Protein AF-A0A8T0FEF0-F1 (afdb_monomer_lite)

Sequence (90 aa):
MTKELATRMGSSNISFESYDASVEDWSSYVERLESYFVVNGIEDKMKVPAILSLMGATTYKLLKNLATPNIPSERDLSRYRKINFGTFES

Radius of gyration: 14.36 Å; chains: 1; bounding box: 34×37×31 Å

pLDDT: mean 72.86, std 16.54, range [32.94, 91.12]

Secondary structure (DSSP, 8-state):
--THHHHHTTS---PPPPP-TTT--HHHHHHHHHHHHHHTT--HHHHHHHHHHHS-HHHHHHHHHHHTTS-GGGS-GGGGGG---S----

Foldseek 3Di:
DDCVLVVVVPPPPDQLDADDPVPDFQLVSLVVLVVVCVVSVPDQLCSQVVVCVSHDPVRNVVVCVVQPPDDSNVDHPVVSNPDGPDDPPD

Structure (mmCIF, N/CA/C/O backbone):
data_AF-A0A8T0FEF0-F1
#
_entry.id   AF-A0A8T0FEF0-F1
#
loop_
_atom_site.group_PDB
_atom_site.id
_atom_site.type_symbol
_atom_site.label_atom_id
_atom_site.label_alt_id
_atom_site.label_comp_id
_atom_site.label_asym_id
_atom_site.label_entity_id
_atom_site.label_seq_id
_atom_site.pdbx_PDB_ins_code
_atom_site.Cartn_x
_atom_site.Cartn_y
_atom_site.Cartn_z
_atom_site.occupancy
_atom_site.B_iso_or_equiv
_atom_site.auth_seq_id
_atom_site.auth_comp_id
_atom_site.auth_asym_id
_atom_site.auth_atom_id
_atom_site.pdbx_PDB_model_num
ATOM 1 N N . MET A 1 1 ? -19.263 7.111 16.267 1.00 46.78 1 MET A N 1
ATOM 2 C CA . MET A 1 1 ? -18.012 7.378 15.531 1.00 46.78 1 MET A CA 1
ATOM 3 C C . MET A 1 1 ? -18.029 8.845 15.123 1.00 46.78 1 MET A C 1
ATOM 5 O O . MET A 1 1 ? -18.799 9.226 14.251 1.00 46.78 1 MET A O 1
ATOM 9 N N . THR A 1 2 ? -17.365 9.700 15.900 1.00 35.56 2 THR A N 1
ATOM 10 C CA . THR A 1 2 ? -17.481 11.162 15.802 1.00 35.56 2 THR A CA 1
ATOM 11 C C . THR A 1 2 ? -16.759 11.680 14.558 1.00 35.56 2 THR A C 1
ATOM 13 O O . THR A 1 2 ? -15.659 11.239 14.234 1.00 35.56 2 THR A O 1
ATOM 16 N N . LYS A 1 3 ? -17.392 12.636 13.866 1.00 42.12 3 LYS A N 1
ATOM 17 C CA . LYS A 1 3 ? -16.925 13.302 12.630 1.00 42.12 3 LYS A CA 1
ATOM 18 C C . LYS A 1 3 ? -15.497 13.878 12.721 1.00 42.12 3 LYS A C 1
ATOM 20 O O . LYS A 1 3 ? -14.884 14.165 11.704 1.00 42.12 3 LYS A O 1
ATOM 25 N N . GLU A 1 4 ? -14.967 13.995 13.931 1.00 41.94 4 GLU A N 1
ATOM 26 C CA . GLU A 1 4 ? -13.640 14.504 14.268 1.00 41.94 4 GLU A CA 1
ATOM 27 C C . GLU A 1 4 ? -12.482 13.609 13.787 1.00 41.94 4 GLU A C 1
ATOM 29 O O . GLU A 1 4 ? -11.453 14.127 13.355 1.00 41.94 4 GLU A O 1
ATOM 34 N N . LEU A 1 5 ? -12.657 12.278 13.764 1.00 45.38 5 LEU A N 1
ATOM 35 C CA . LEU A 1 5 ? -11.645 11.362 13.210 1.00 45.38 5 LEU A CA 1
ATOM 36 C C . LEU A 1 5 ? -11.496 11.530 11.689 1.00 45.38 5 LEU A C 1
ATOM 38 O O . LEU A 1 5 ? -10.388 11.445 11.169 1.00 45.38 5 LEU A O 1
ATOM 42 N N . ALA A 1 6 ? -12.588 11.850 10.984 1.00 44.19 6 ALA A N 1
ATOM 43 C CA . ALA A 1 6 ? -12.559 12.099 9.544 1.00 44.19 6 ALA A CA 1
ATOM 44 C C . ALA A 1 6 ? -11.835 13.402 9.179 1.00 44.19 6 ALA A C 1
ATOM 46 O O . ALA A 1 6 ? -11.109 13.444 8.189 1.00 44.19 6 ALA A O 1
ATOM 47 N N . THR A 1 7 ? -11.958 14.438 10.011 1.00 43.03 7 THR A N 1
ATOM 48 C CA . THR A 1 7 ? -11.269 15.721 9.810 1.00 43.03 7 THR A CA 1
ATOM 49 C C . THR A 1 7 ? -9.748 15.602 9.967 1.00 43.03 7 THR A C 1
ATOM 51 O O . THR A 1 7 ? -9.010 16.294 9.272 1.00 43.03 7 THR A O 1
ATOM 54 N N . ARG A 1 8 ? -9.244 14.692 10.817 1.00 46.62 8 ARG A N 1
ATOM 55 C CA . ARG A 1 8 ? -7.791 14.491 11.009 1.00 46.62 8 ARG A CA 1
ATOM 56 C C . ARG A 1 8 ? -7.117 13.730 9.863 1.00 46.62 8 ARG A C 1
ATOM 58 O O . ARG A 1 8 ? -5.921 13.911 9.658 1.00 46.62 8 ARG A O 1
ATOM 65 N N . MET A 1 9 ? -7.869 12.954 9.077 1.00 54.66 9 MET A N 1
ATOM 66 C CA . MET A 1 9 ? -7.340 12.248 7.899 1.00 54.66 9 MET A CA 1
ATOM 67 C C . MET A 1 9 ? -6.931 13.197 6.754 1.00 54.66 9 MET A C 1
ATOM 69 O O . MET A 1 9 ? -6.178 12.793 5.876 1.00 54.66 9 MET A O 1
ATOM 73 N N . GLY A 1 10 ? -7.387 14.458 6.763 1.00 47.62 10 GLY A N 1
ATOM 74 C CA . GLY A 1 10 ? -7.074 15.456 5.732 1.00 47.62 10 GLY A CA 1
ATOM 75 C C . GLY A 1 10 ? -5.918 16.412 6.053 1.00 47.62 10 GLY A C 1
ATOM 76 O O . GLY A 1 10 ? -5.663 17.314 5.260 1.00 47.62 10 GLY A O 1
ATOM 77 N N . SER A 1 11 ? -5.246 16.286 7.206 1.00 47.19 11 SER A N 1
ATOM 78 C CA . SER A 1 11 ? -4.257 17.289 7.666 1.00 47.19 11 SER A CA 1
ATOM 79 C C . SER A 1 11 ? -2.890 16.734 8.067 1.00 47.19 11 SER A C 1
ATOM 81 O O . SER A 1 11 ? -2.023 17.494 8.497 1.00 47.19 11 SER A O 1
ATOM 83 N N . SER A 1 12 ? -2.649 15.439 7.889 1.00 46.06 12 SER A N 1
ATOM 84 C CA . SER A 1 12 ? -1.304 14.883 8.016 1.00 46.06 12 SER A CA 1
ATOM 85 C C . SER A 1 12 ? -0.598 15.003 6.666 1.00 46.06 12 SER A C 1
ATOM 87 O O . SER A 1 12 ? -0.913 14.255 5.747 1.00 46.06 12 SER A O 1
ATOM 89 N N . ASN A 1 13 ? 0.403 15.879 6.550 1.00 51.62 13 ASN A N 1
ATOM 90 C CA . ASN A 1 13 ? 1.371 15.909 5.437 1.00 51.62 13 ASN A CA 1
ATOM 91 C C . ASN A 1 13 ? 2.262 14.640 5.384 1.00 51.62 13 ASN A C 1
ATOM 93 O O . ASN A 1 13 ? 3.423 14.702 4.986 1.00 51.62 13 ASN A O 1
ATOM 97 N N . ILE A 1 14 ? 1.763 13.488 5.837 1.00 55.81 14 ILE A N 1
ATOM 98 C CA . ILE A 1 14 ? 2.493 12.224 5.826 1.00 55.81 14 ILE A CA 1
ATOM 99 C C . ILE A 1 14 ? 2.295 11.623 4.438 1.00 55.81 14 ILE A C 1
ATOM 101 O O . ILE A 1 14 ? 1.347 10.881 4.186 1.00 55.81 14 ILE A O 1
ATOM 105 N N . SER A 1 15 ? 3.190 11.996 3.526 1.00 70.50 15 SER A N 1
ATOM 106 C CA . SER A 1 15 ? 3.388 11.268 2.277 1.00 70.50 15 SER A CA 1
ATOM 107 C C . SER A 1 15 ? 3.864 9.859 2.625 1.00 70.50 15 SER A C 1
ATOM 109 O O . SER A 1 15 ? 4.909 9.700 3.252 1.00 70.50 15 SER A O 1
ATOM 111 N N . PHE A 1 16 ? 3.090 8.840 2.255 1.00 83.81 16 PHE A N 1
ATOM 112 C CA . PHE A 1 16 ? 3.529 7.452 2.336 1.00 83.81 16 PHE A CA 1
ATOM 113 C C . PHE A 1 16 ? 4.248 7.103 1.031 1.00 83.81 16 PHE A C 1
ATOM 115 O O . PHE A 1 16 ? 3.672 7.243 -0.048 1.00 83.81 16 PHE A O 1
ATOM 122 N N . GLU A 1 17 ? 5.516 6.711 1.115 1.00 87.19 17 GLU A N 1
ATOM 123 C CA . GLU A 1 17 ? 6.316 6.413 -0.076 1.00 87.19 17 GLU A CA 1
ATOM 124 C C . GLU A 1 17 ? 5.820 5.127 -0.744 1.00 87.19 17 GLU A C 1
ATOM 126 O O . GLU A 1 17 ? 5.469 4.150 -0.080 1.00 87.19 17 GLU A O 1
ATOM 131 N N . SER A 1 18 ? 5.788 5.125 -2.075 1.00 85.62 18 SER A N 1
ATOM 132 C CA . SER A 1 18 ? 5.454 3.933 -2.848 1.00 85.62 18 SER A CA 1
ATOM 133 C C . SER A 1 18 ? 6.558 2.884 -2.752 1.00 85.62 18 SER A C 1
ATOM 135 O O . SER A 1 18 ? 7.730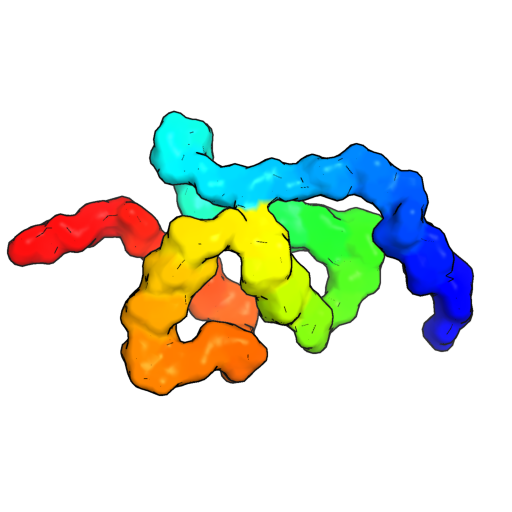 3.238 -2.698 1.00 85.62 18 SER A O 1
ATOM 137 N N . TYR A 1 19 ? 6.177 1.610 -2.849 1.00 86.69 19 TYR A N 1
ATOM 138 C CA . TYR A 1 19 ? 7.115 0.491 -2.909 1.00 86.69 19 TYR A CA 1
ATOM 139 C C . TYR A 1 19 ? 8.177 0.667 -4.008 1.00 86.69 19 TYR A C 1
ATOM 141 O O . TYR A 1 19 ? 7.821 0.880 -5.172 1.00 86.69 19 TYR A O 1
ATOM 149 N N . ASP A 1 20 ? 9.447 0.493 -3.640 1.00 86.25 20 ASP A N 1
ATOM 150 C CA . ASP A 1 20 ? 10.595 0.420 -4.545 1.00 86.25 20 ASP A CA 1
ATOM 151 C C . ASP A 1 20 ? 11.427 -0.832 -4.229 1.00 86.25 20 ASP A C 1
ATOM 153 O O . ASP A 1 20 ? 12.081 -0.926 -3.190 1.00 86.25 20 ASP A O 1
ATOM 157 N N . ALA A 1 21 ? 11.423 -1.789 -5.161 1.00 86.62 21 ALA A N 1
ATOM 158 C CA . ALA A 1 21 ? 12.138 -3.057 -5.027 1.00 86.62 21 ALA A CA 1
ATOM 159 C C . ALA A 1 21 ? 13.673 -2.911 -4.983 1.00 86.62 21 ALA A C 1
ATOM 161 O O . ALA A 1 21 ? 14.361 -3.871 -4.643 1.00 86.62 21 ALA A O 1
ATOM 162 N N . SER A 1 22 ? 14.221 -1.746 -5.352 1.00 88.12 22 SER A N 1
ATOM 163 C CA . SER A 1 22 ? 15.651 -1.439 -5.217 1.00 88.12 22 SER A CA 1
ATOM 164 C C . SER A 1 22 ? 16.033 -0.919 -3.827 1.00 88.12 22 SER A C 1
ATOM 166 O O . SER A 1 22 ? 17.218 -0.894 -3.496 1.00 88.12 22 SER A O 1
ATOM 168 N N . VAL A 1 23 ? 15.043 -0.525 -3.018 1.00 89.50 23 VAL A N 1
ATOM 169 C CA . VAL A 1 23 ? 15.230 0.088 -1.695 1.00 89.50 23 VAL A CA 1
ATOM 170 C C . VAL A 1 23 ? 14.785 -0.848 -0.573 1.00 89.50 23 VAL A C 1
ATOM 172 O O . VAL A 1 23 ? 15.479 -0.951 0.437 1.00 89.50 23 VAL A O 1
ATOM 175 N N . GLU A 1 24 ? 13.651 -1.535 -0.732 1.00 89.06 24 GLU A N 1
ATOM 176 C CA . GLU A 1 24 ? 13.077 -2.396 0.307 1.00 89.06 24 GLU A CA 1
ATOM 177 C C . GLU A 1 24 ? 12.488 -3.702 -0.245 1.00 89.06 24 GLU A C 1
ATOM 179 O O . GLU A 1 24 ? 12.074 -3.804 -1.405 1.00 89.06 24 GLU A O 1
ATOM 184 N N . ASP A 1 25 ? 12.419 -4.722 0.614 1.00 88.69 25 ASP A N 1
ATOM 185 C CA . ASP A 1 25 ? 11.630 -5.914 0.327 1.00 88.69 25 ASP A CA 1
ATOM 186 C C . ASP A 1 25 ? 10.130 -5.657 0.541 1.00 88.69 25 ASP A C 1
ATOM 188 O O . ASP A 1 25 ? 9.698 -4.729 1.230 1.00 88.69 25 ASP A O 1
ATOM 192 N N . TRP A 1 26 ? 9.305 -6.498 -0.080 1.00 84.00 26 TRP A N 1
ATOM 193 C CA . TRP A 1 26 ? 7.855 -6.338 -0.016 1.00 84.00 26 TRP A CA 1
ATOM 194 C C . TRP A 1 26 ? 7.292 -6.486 1.405 1.00 84.00 26 TRP A C 1
ATOM 196 O O . TRP A 1 26 ? 6.331 -5.804 1.759 1.00 84.00 26 TRP A O 1
ATOM 206 N N . SER A 1 27 ? 7.877 -7.356 2.234 1.00 85.19 27 SER A N 1
ATOM 207 C CA . SER A 1 27 ? 7.456 -7.522 3.631 1.00 85.19 27 SER A CA 1
ATOM 208 C C . SER A 1 27 ? 7.620 -6.236 4.437 1.00 85.19 27 SER A C 1
ATOM 210 O O . SER A 1 27 ? 6.699 -5.866 5.164 1.00 85.19 27 SER A O 1
ATOM 212 N N . SER A 1 28 ? 8.737 -5.535 4.252 1.00 89.31 28 SER A N 1
ATOM 213 C CA . SER A 1 28 ? 9.054 -4.264 4.905 1.00 89.31 28 SER A CA 1
ATOM 214 C C . SER A 1 28 ? 8.076 -3.166 4.485 1.00 89.31 28 SER A C 1
ATOM 216 O O . SER A 1 28 ? 7.534 -2.452 5.336 1.00 89.31 28 SER A O 1
ATOM 218 N N . TYR A 1 29 ? 7.745 -3.103 3.190 1.00 88.69 29 TYR A N 1
ATOM 219 C CA . TYR A 1 29 ? 6.724 -2.189 2.675 1.00 88.69 29 TYR A CA 1
ATOM 220 C C . TYR A 1 29 ? 5.350 -2.446 3.310 1.00 88.69 29 TYR A C 1
ATOM 222 O O . TYR A 1 29 ? 4.677 -1.514 3.761 1.00 88.69 29 TYR A O 1
ATOM 230 N N . VAL A 1 30 ? 4.933 -3.717 3.386 1.00 85.19 30 VAL A N 1
ATOM 231 C CA . VAL A 1 30 ? 3.659 -4.110 4.008 1.00 85.19 30 VAL A CA 1
ATOM 232 C C . VAL A 1 30 ? 3.639 -3.763 5.499 1.00 85.19 30 VAL A C 1
ATOM 234 O O . VAL A 1 30 ? 2.628 -3.254 5.976 1.00 85.19 30 VAL A O 1
ATOM 237 N N . GLU A 1 31 ? 4.737 -3.965 6.230 1.00 88.44 31 GLU A N 1
ATOM 238 C CA . GLU A 1 31 ? 4.836 -3.630 7.659 1.00 88.44 31 GLU A CA 1
ATOM 239 C C . GLU A 1 31 ? 4.711 -2.117 7.921 1.00 88.44 31 GLU A C 1
ATOM 241 O O . GLU A 1 31 ? 3.952 -1.686 8.800 1.00 88.44 31 GLU A O 1
ATOM 246 N N . ARG A 1 32 ? 5.385 -1.283 7.116 1.00 91.12 32 ARG A N 1
ATOM 247 C CA . ARG A 1 32 ? 5.229 0.184 7.148 1.00 91.12 32 ARG A CA 1
ATOM 248 C C . ARG A 1 32 ? 3.790 0.604 6.871 1.00 91.12 32 ARG A C 1
ATOM 250 O O . ARG A 1 32 ? 3.268 1.510 7.523 1.00 91.12 32 ARG A O 1
ATOM 257 N N . LEU A 1 33 ? 3.139 -0.058 5.923 1.00 87.69 33 LEU A N 1
ATOM 258 C CA . LEU A 1 33 ? 1.773 0.245 5.524 1.00 87.69 33 LEU A CA 1
ATOM 259 C C . LEU A 1 33 ? 0.744 -0.189 6.589 1.00 87.69 33 LEU A C 1
ATOM 261 O O . LEU A 1 33 ? -0.193 0.552 6.884 1.00 87.69 33 LEU A O 1
ATOM 265 N N . GLU A 1 34 ? 0.949 -1.335 7.243 1.00 87.00 34 GLU A N 1
ATOM 266 C CA . GLU A 1 34 ? 0.171 -1.755 8.418 1.00 87.00 34 GLU A CA 1
ATOM 267 C C . GLU A 1 34 ? 0.339 -0.758 9.579 1.00 87.00 34 GLU A C 1
ATOM 269 O O . GLU A 1 34 ? -0.650 -0.350 10.195 1.00 87.00 34 GLU A O 1
ATOM 274 N N . SER A 1 35 ? 1.565 -0.290 9.827 1.00 88.38 35 SER A N 1
ATOM 275 C CA . SER A 1 35 ? 1.851 0.746 10.830 1.00 88.38 35 SER A CA 1
ATOM 276 C C . SER A 1 35 ? 1.148 2.067 10.504 1.00 88.38 35 SER A C 1
ATOM 278 O O . SER A 1 35 ? 0.550 2.691 11.384 1.00 88.38 35 SER A O 1
ATOM 280 N N . TYR A 1 36 ? 1.140 2.464 9.227 1.00 87.31 36 TYR A N 1
ATOM 281 C CA . TYR A 1 36 ? 0.387 3.622 8.748 1.00 87.31 36 TYR A CA 1
ATOM 282 C C . TYR A 1 36 ? -1.113 3.473 9.044 1.00 87.31 36 TYR A C 1
ATOM 284 O O . TYR A 1 36 ? -1.740 4.421 9.518 1.00 87.31 36 TYR A O 1
ATOM 292 N N . PHE A 1 37 ? -1.698 2.288 8.851 1.00 87.00 37 PHE A N 1
ATOM 293 C CA . PHE A 1 37 ? -3.105 2.043 9.189 1.00 87.00 37 PHE A CA 1
ATOM 294 C C . PHE A 1 37 ? -3.401 2.181 10.677 1.00 87.00 37 PHE A C 1
ATOM 296 O O . PHE A 1 37 ? -4.417 2.779 11.033 1.00 87.00 37 PHE A O 1
ATOM 303 N N . VAL A 1 38 ? -2.519 1.667 11.536 1.00 86.00 38 VAL A N 1
ATOM 304 C CA . VAL A 1 38 ? -2.669 1.760 12.994 1.00 86.00 38 VAL A CA 1
ATOM 305 C C . VAL A 1 38 ? -2.635 3.216 13.448 1.00 86.00 38 VAL A C 1
ATOM 307 O O . VAL A 1 38 ? -3.550 3.662 14.139 1.00 86.00 38 VAL A O 1
ATOM 310 N N . VAL A 1 39 ? -1.626 3.979 13.021 1.00 86.31 39 VAL A N 1
ATOM 311 C CA . VAL A 1 39 ? -1.455 5.383 13.430 1.00 86.31 39 VAL A CA 1
ATOM 312 C C . VAL A 1 39 ? -2.603 6.266 12.933 1.00 86.31 39 VAL A C 1
ATOM 314 O O . VAL A 1 39 ? -2.999 7.204 13.624 1.00 86.31 39 VAL A O 1
ATOM 317 N N . ASN A 1 40 ? -3.172 5.952 11.768 1.00 83.94 40 ASN A N 1
ATOM 318 C CA . ASN A 1 40 ? -4.274 6.718 11.183 1.00 83.94 40 ASN A CA 1
ATOM 319 C C . ASN A 1 40 ? -5.671 6.183 11.548 1.00 83.94 40 ASN A C 1
ATOM 321 O O . ASN A 1 40 ? -6.667 6.748 11.102 1.00 83.94 40 ASN A O 1
ATOM 325 N N . GLY A 1 41 ? -5.777 5.119 12.353 1.00 85.25 41 GLY A N 1
ATOM 326 C CA . GLY A 1 41 ? -7.067 4.555 12.764 1.00 85.25 41 GLY A CA 1
ATOM 327 C C . GLY A 1 41 ? -7.913 4.035 11.595 1.00 85.25 41 GLY A C 1
ATOM 328 O O . GLY A 1 41 ? -9.137 4.163 11.612 1.00 85.25 41 GLY A O 1
ATOM 329 N N . ILE A 1 42 ? -7.269 3.481 10.564 1.00 84.62 42 ILE A N 1
ATOM 330 C CA . ILE A 1 42 ? -7.943 2.990 9.357 1.00 84.62 42 ILE A CA 1
ATOM 331 C C . ILE A 1 42 ? -8.677 1.678 9.670 1.00 84.62 42 ILE A C 1
ATOM 333 O O . ILE A 1 42 ? -8.067 0.679 10.053 1.00 84.62 42 ILE A O 1
ATOM 337 N N . GLU A 1 43 ? -10.000 1.683 9.477 1.00 86.94 43 GLU A N 1
ATOM 338 C CA . GLU A 1 43 ? -10.858 0.503 9.642 1.00 86.94 43 GLU A CA 1
ATOM 339 C C . GLU A 1 43 ? -10.464 -0.640 8.692 1.00 86.94 43 GLU A C 1
ATOM 341 O O . GLU A 1 43 ? -10.091 -0.395 7.545 1.00 86.94 43 GLU A O 1
ATOM 346 N N . ASP A 1 44 ? -10.653 -1.896 9.110 1.00 82.69 44 ASP A N 1
ATOM 347 C CA . ASP A 1 44 ? -10.272 -3.083 8.323 1.00 82.69 44 ASP A CA 1
ATOM 348 C C . ASP A 1 44 ? -10.837 -3.089 6.897 1.00 82.69 44 ASP A C 1
ATOM 350 O O . ASP A 1 44 ? -10.112 -3.365 5.941 1.00 82.69 44 ASP A O 1
ATOM 354 N N . LYS A 1 45 ? -12.103 -2.686 6.727 1.00 82.62 45 LYS A N 1
ATOM 355 C CA . LYS A 1 45 ? -12.760 -2.589 5.410 1.00 82.62 45 LYS A CA 1
ATOM 356 C C . LYS A 1 45 ? -12.095 -1.580 4.461 1.00 82.62 45 LYS A C 1
ATOM 358 O O . LYS A 1 45 ? -12.273 -1.664 3.251 1.00 82.62 45 LYS A O 1
ATOM 363 N N . MET A 1 46 ? -11.351 -0.617 5.007 1.00 85.94 46 MET A N 1
ATOM 364 C CA . MET A 1 46 ? -10.685 0.454 4.262 1.00 85.94 46 MET A CA 1
ATOM 365 C C . MET A 1 46 ? -9.230 0.121 3.926 1.00 85.94 46 MET A C 1
ATOM 367 O O . MET A 1 46 ? -8.654 0.752 3.043 1.00 85.94 46 MET A O 1
ATOM 371 N N . LYS A 1 47 ? -8.636 -0.884 4.578 1.00 83.44 47 LYS A N 1
ATOM 372 C CA . LYS A 1 47 ? -7.220 -1.231 4.415 1.00 83.44 47 LYS A CA 1
ATOM 373 C C . LYS A 1 47 ? -6.883 -1.709 3.001 1.00 83.44 47 LYS A C 1
ATOM 375 O O . LYS A 1 47 ? -5.887 -1.274 2.437 1.00 83.44 47 LYS A O 1
ATOM 380 N N . VAL A 1 48 ? -7.717 -2.558 2.394 1.00 83.69 48 VAL A N 1
ATOM 381 C CA . VAL A 1 48 ? -7.482 -3.044 1.018 1.00 83.69 48 VAL A CA 1
ATOM 382 C C . VAL A 1 48 ? -7.598 -1.906 -0.008 1.00 83.69 48 VAL A C 1
ATOM 384 O O . VAL A 1 48 ? -6.649 -1.715 -0.766 1.00 83.69 48 VAL A O 1
ATOM 387 N N . PRO A 1 49 ? -8.669 -1.084 -0.021 1.00 82.88 49 PRO A N 1
ATOM 388 C CA . PRO A 1 49 ? -8.710 0.120 -0.853 1.00 82.88 49 PRO A CA 1
ATOM 389 C C . PRO A 1 49 ? -7.515 1.058 -0.636 1.00 82.88 49 PRO A C 1
ATOM 391 O O . PRO A 1 49 ? -6.943 1.549 -1.609 1.00 82.88 49 PRO A O 1
ATOM 394 N N . ALA A 1 50 ? -7.104 1.267 0.619 1.00 83.88 50 ALA A N 1
ATOM 395 C CA . ALA A 1 50 ? -5.965 2.116 0.946 1.00 83.88 50 ALA A CA 1
ATOM 396 C C . ALA A 1 50 ? -4.657 1.558 0.363 1.00 83.88 50 ALA A C 1
ATOM 398 O O . ALA A 1 50 ? -3.951 2.300 -0.313 1.00 83.88 50 ALA A O 1
ATOM 399 N N . ILE A 1 51 ? -4.387 0.252 0.505 1.00 81.56 51 ILE A N 1
ATOM 400 C CA . ILE A 1 51 ? -3.259 -0.434 -0.154 1.00 81.56 51 ILE A CA 1
ATOM 401 C C . ILE A 1 51 ? -3.234 -0.124 -1.647 1.00 81.56 51 ILE A C 1
ATOM 403 O O . ILE A 1 51 ? -2.210 0.320 -2.157 1.00 81.56 51 ILE A O 1
ATOM 407 N N . LEU A 1 52 ? -4.360 -0.332 -2.338 1.00 83.31 52 LEU A N 1
ATOM 408 C CA . LEU A 1 52 ? -4.445 -0.158 -3.790 1.00 83.31 52 LEU A CA 1
ATOM 409 C C . LEU A 1 52 ? -4.237 1.301 -4.225 1.00 83.31 52 LEU A C 1
ATOM 411 O O . LEU A 1 52 ? -3.743 1.530 -5.324 1.00 83.31 52 LEU A O 1
ATOM 415 N N . SER A 1 53 ? -4.595 2.270 -3.377 1.00 81.31 53 SER A N 1
ATOM 416 C CA . SER A 1 53 ? -4.372 3.699 -3.636 1.00 81.31 53 SER A CA 1
ATOM 417 C C . SER A 1 53 ? -2.954 4.181 -3.319 1.00 81.31 53 SER A C 1
ATOM 419 O O . SER A 1 53 ? -2.466 5.096 -3.975 1.00 81.31 53 SER A O 1
ATOM 421 N N . LEU A 1 54 ? -2.303 3.580 -2.317 1.00 82.94 54 LEU A N 1
ATOM 422 C CA . LEU A 1 54 ? -0.963 3.959 -1.859 1.00 82.94 54 LEU A CA 1
ATOM 423 C C . LEU A 1 54 ? 0.141 3.300 -2.692 1.00 82.94 54 LEU A C 1
ATOM 425 O O . LEU A 1 54 ? 1.272 3.785 -2.728 1.00 82.94 54 LEU A O 1
ATOM 429 N N . MET A 1 55 ? -0.167 2.198 -3.374 1.00 80.50 55 MET A N 1
ATOM 430 C CA . MET A 1 55 ? 0.760 1.597 -4.322 1.00 80.50 55 MET A CA 1
ATOM 431 C C . MET A 1 55 ? 0.823 2.400 -5.622 1.00 80.50 55 MET A C 1
ATOM 433 O O . MET A 1 55 ? -0.193 2.752 -6.221 1.00 80.50 55 MET A O 1
ATOM 437 N N . GLY A 1 56 ? 2.044 2.638 -6.101 1.00 82.31 56 GLY A N 1
ATOM 438 C CA . GLY A 1 56 ? 2.261 3.214 -7.424 1.00 82.31 56 GLY A CA 1
ATOM 439 C C . GLY A 1 56 ? 1.678 2.329 -8.534 1.00 82.31 56 GLY A C 1
ATOM 440 O O . GLY A 1 56 ? 1.514 1.115 -8.374 1.00 82.31 56 GLY A O 1
ATOM 441 N N . ALA A 1 57 ? 1.407 2.929 -9.696 1.00 83.19 57 ALA A N 1
ATOM 442 C CA . ALA A 1 57 ? 0.752 2.260 -10.824 1.00 83.19 57 ALA A CA 1
ATOM 443 C C . ALA A 1 57 ? 1.452 0.956 -11.265 1.00 83.19 57 ALA A C 1
ATOM 445 O O . ALA A 1 57 ? 0.784 -0.021 -11.611 1.00 83.19 57 ALA A O 1
ATOM 446 N N . THR A 1 58 ? 2.787 0.916 -11.225 1.00 82.69 58 THR A N 1
ATOM 447 C CA . THR A 1 58 ? 3.586 -0.272 -11.573 1.00 82.69 58 THR A CA 1
ATOM 448 C C . THR A 1 58 ? 3.335 -1.429 -10.607 1.00 82.69 58 THR A C 1
ATOM 450 O O . THR A 1 58 ? 3.028 -2.541 -11.039 1.00 82.69 58 THR A O 1
ATOM 453 N N . THR A 1 59 ? 3.394 -1.157 -9.303 1.00 83.38 59 THR A N 1
ATOM 454 C CA . THR A 1 59 ? 3.152 -2.140 -8.240 1.00 83.38 59 THR A CA 1
ATOM 455 C C . THR A 1 59 ? 1.718 -2.661 -8.293 1.00 83.38 59 THR A C 1
ATOM 457 O O . THR A 1 59 ? 1.500 -3.871 -8.236 1.00 83.38 59 THR A O 1
ATOM 460 N N . TYR A 1 60 ? 0.742 -1.774 -8.524 1.00 85.31 60 TYR A N 1
ATOM 461 C CA . TYR A 1 60 ? -0.651 -2.170 -8.739 1.00 85.31 60 TYR A CA 1
ATOM 462 C C . TYR A 1 60 ? -0.820 -3.090 -9.952 1.00 85.31 60 TYR A C 1
ATOM 464 O O . TYR A 1 60 ? -1.514 -4.105 -9.872 1.00 85.31 60 TYR A O 1
ATOM 472 N N . LYS A 1 61 ? -0.174 -2.776 -11.083 1.00 83.94 61 LYS A N 1
ATOM 473 C CA . LYS A 1 61 ? -0.244 -3.603 -12.296 1.00 83.94 61 LYS A CA 1
ATOM 474 C C . LYS A 1 61 ? 0.314 -5.005 -12.053 1.00 83.94 61 LYS A C 1
ATOM 476 O O . LYS A 1 61 ? -0.311 -5.982 -12.463 1.00 83.94 61 LYS A O 1
ATOM 481 N N . LEU A 1 62 ? 1.456 -5.112 -11.375 1.00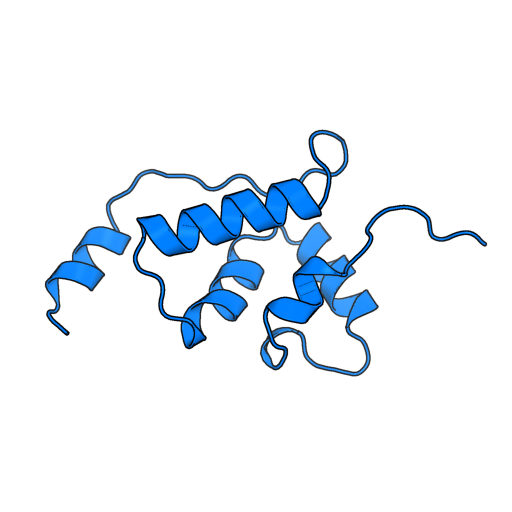 83.06 62 LEU A N 1
ATOM 482 C CA . LEU A 1 62 ? 2.053 -6.403 -11.037 1.00 83.06 62 LEU A CA 1
ATOM 483 C C . LEU A 1 62 ? 1.146 -7.203 -10.101 1.00 83.06 62 LEU A C 1
ATOM 485 O O . LEU A 1 62 ? 0.849 -8.365 -10.374 1.00 83.06 62 LEU A O 1
ATOM 489 N N . LEU A 1 63 ? 0.617 -6.554 -9.065 1.00 81.19 63 LEU A N 1
ATOM 490 C CA . LEU A 1 63 ? -0.341 -7.169 -8.159 1.00 81.19 63 LEU A CA 1
ATOM 491 C C . LEU A 1 63 ? -1.578 -7.691 -8.898 1.00 81.19 63 LEU A C 1
ATOM 493 O O . LEU A 1 63 ? -2.002 -8.821 -8.667 1.00 81.19 63 LEU A O 1
ATOM 497 N N . LYS A 1 64 ? -2.154 -6.883 -9.792 1.00 82.06 64 LYS A N 1
ATOM 498 C CA . LYS A 1 64 ? -3.322 -7.258 -10.594 1.00 82.06 64 LYS A CA 1
ATOM 499 C C . LYS A 1 64 ? -3.032 -8.477 -11.469 1.00 82.06 64 LYS A C 1
ATOM 501 O O . LYS A 1 64 ? -3.860 -9.380 -11.524 1.00 82.06 64 LYS A O 1
ATOM 506 N N . ASN A 1 65 ? -1.854 -8.541 -12.089 1.00 82.50 65 ASN A N 1
ATOM 507 C CA . ASN A 1 65 ? -1.439 -9.694 -12.889 1.00 82.50 65 ASN A CA 1
ATOM 508 C C . ASN A 1 65 ? -1.324 -10.964 -12.032 1.00 82.50 65 ASN A C 1
ATOM 510 O O . ASN A 1 65 ? -1.911 -11.984 -12.390 1.00 82.50 65 ASN A O 1
ATOM 514 N N . LEU A 1 66 ? -0.660 -10.879 -10.873 1.00 78.69 66 LEU A N 1
ATOM 515 C CA . LEU A 1 66 ? -0.539 -11.979 -9.901 1.00 78.69 66 LEU A CA 1
ATOM 516 C C . LEU A 1 66 ? -1.886 -12.363 -9.268 1.00 78.69 66 LEU A C 1
ATOM 518 O O . LEU A 1 66 ? -2.048 -13.457 -8.726 1.00 78.69 66 LEU A O 1
ATOM 522 N N . ALA A 1 67 ? -2.864 -11.459 -9.310 1.00 76.12 67 ALA A N 1
ATOM 523 C CA . ALA A 1 67 ? -4.196 -11.687 -8.787 1.00 76.12 67 ALA A CA 1
ATOM 524 C C . ALA A 1 67 ? -5.150 -12.388 -9.762 1.00 76.12 67 ALA A C 1
ATOM 526 O O . ALA A 1 67 ? -6.215 -12.840 -9.341 1.00 76.12 67 ALA A O 1
ATOM 527 N N . THR A 1 68 ? -4.779 -12.546 -11.027 1.00 72.9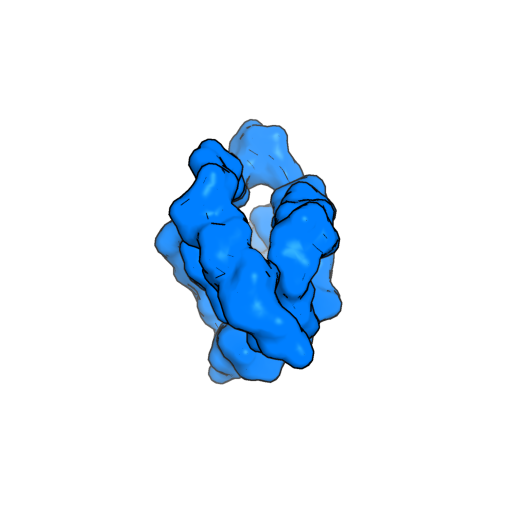4 68 THR A N 1
ATOM 528 C CA . THR A 1 68 ? -5.628 -13.199 -12.031 1.00 72.94 68 THR A CA 1
ATOM 529 C C . THR A 1 68 ? -5.999 -14.630 -11.599 1.00 72.94 68 THR A C 1
ATOM 531 O O . THR A 1 68 ? -5.121 -15.360 -11.137 1.00 72.94 68 THR A O 1
ATOM 534 N N . PRO A 1 69 ? -7.278 -15.053 -11.715 1.00 75.88 69 PRO A N 1
ATOM 535 C CA . PRO A 1 69 ? -8.428 -14.343 -12.302 1.00 75.88 69 PRO A CA 1
ATOM 536 C C . PRO A 1 69 ? -9.232 -13.450 -11.331 1.00 75.88 69 PRO A C 1
ATOM 538 O O . PRO A 1 69 ? -10.222 -12.852 -11.740 1.00 75.88 69 PRO A O 1
ATOM 541 N N . ASN A 1 70 ? -8.845 -13.345 -10.060 1.00 73.75 70 ASN A N 1
ATOM 542 C CA . ASN A 1 70 ? -9.623 -12.639 -9.034 1.00 73.75 70 ASN A CA 1
ATOM 543 C C . ASN A 1 70 ? -9.341 -11.124 -9.004 1.00 73.75 70 ASN A C 1
ATOM 545 O O . ASN A 1 70 ? -8.232 -10.668 -9.293 1.00 73.75 70 ASN A O 1
ATOM 549 N N . ILE A 1 71 ? -10.318 -10.339 -8.547 1.00 75.25 71 ILE A N 1
ATOM 550 C CA . ILE A 1 71 ? -10.214 -8.879 -8.434 1.00 75.25 71 ILE A CA 1
ATOM 551 C C . ILE A 1 71 ? -9.446 -8.514 -7.146 1.00 75.25 71 ILE A C 1
ATOM 553 O O . ILE A 1 71 ? -9.841 -8.957 -6.068 1.00 75.25 71 ILE A O 1
ATOM 557 N N . PRO A 1 72 ? -8.366 -7.703 -7.197 1.00 74.56 72 PRO A N 1
ATOM 558 C CA . PRO A 1 72 ? -7.583 -7.358 -6.005 1.00 74.56 72 PRO A CA 1
ATOM 559 C C . PRO A 1 72 ? -8.411 -6.749 -4.863 1.00 74.56 72 PRO A C 1
ATOM 561 O O . PRO A 1 72 ? -8.245 -7.129 -3.709 1.00 74.56 72 PRO A O 1
ATOM 564 N N . SER A 1 73 ? -9.362 -5.864 -5.167 1.00 74.56 73 SER A N 1
ATOM 565 C CA . SER A 1 73 ? -10.200 -5.207 -4.152 1.00 74.56 73 SER A CA 1
ATOM 566 C C . SER A 1 73 ? -11.129 -6.148 -3.382 1.00 74.56 73 SER A C 1
ATOM 568 O O . SER A 1 73 ? -11.657 -5.754 -2.350 1.00 74.56 73 SER A O 1
ATOM 570 N N . GLU A 1 74 ? -11.330 -7.374 -3.861 1.00 71.31 74 GLU A N 1
ATOM 571 C CA . GLU A 1 74 ? -12.196 -8.382 -3.236 1.00 71.31 74 GLU A CA 1
ATOM 572 C C . GLU A 1 74 ? -11.407 -9.369 -2.358 1.00 71.31 74 GLU A C 1
ATOM 574 O O . GLU A 1 74 ? -11.960 -10.339 -1.843 1.00 71.31 74 GLU A O 1
ATOM 579 N N . ARG A 1 75 ? -10.094 -9.153 -2.195 1.00 67.00 75 ARG A N 1
ATOM 580 C CA . ARG A 1 75 ? -9.198 -10.054 -1.460 1.00 67.00 75 ARG A CA 1
ATOM 581 C C . ARG A 1 75 ? -8.867 -9.543 -0.067 1.00 67.00 75 ARG A C 1
ATOM 583 O O . ARG A 1 75 ? -8.733 -8.345 0.145 1.00 67.00 75 ARG A O 1
ATOM 590 N N . ASP A 1 76 ? -8.635 -10.480 0.848 1.00 67.38 76 ASP A N 1
ATOM 591 C CA . ASP A 1 76 ? -8.158 -10.203 2.205 1.00 67.38 76 ASP A CA 1
ATOM 592 C C . ASP A 1 76 ? -6.673 -9.780 2.244 1.00 67.38 76 ASP A C 1
ATOM 594 O O . ASP A 1 76 ? -5.844 -10.234 1.446 1.00 67.38 76 ASP A O 1
ATOM 598 N N . LEU A 1 77 ? -6.336 -8.956 3.238 1.00 62.16 77 LEU A N 1
ATOM 599 C CA . LEU A 1 77 ? -5.007 -8.421 3.516 1.00 62.16 77 LEU A CA 1
ATOM 600 C C . LEU A 1 77 ? -3.934 -9.494 3.662 1.00 62.16 77 LEU A C 1
ATOM 602 O O . LEU A 1 77 ? -2.813 -9.333 3.177 1.00 62.16 77 LEU A O 1
ATOM 606 N N . SER A 1 78 ? -4.286 -10.612 4.299 1.00 65.25 78 SER A N 1
ATOM 607 C CA . SER A 1 78 ? -3.368 -11.717 4.588 1.00 65.25 78 SER A CA 1
ATOM 608 C C . SER A 1 78 ? -2.707 -12.309 3.335 1.00 65.25 78 SER A C 1
ATOM 610 O O . SER A 1 78 ? -1.622 -12.893 3.414 1.00 65.25 78 SER A O 1
ATOM 612 N N . ARG A 1 79 ? -3.324 -12.142 2.157 1.00 67.38 79 ARG A N 1
ATOM 613 C CA . ARG A 1 79 ? -2.765 -12.588 0.876 1.00 67.38 79 ARG A CA 1
ATOM 614 C C . ARG A 1 79 ? -1.682 -11.661 0.344 1.00 67.38 79 ARG A C 1
ATOM 616 O O . ARG A 1 79 ? -0.770 -12.171 -0.300 1.00 67.38 79 ARG A O 1
ATOM 623 N N . TYR A 1 80 ? -1.726 -10.363 0.64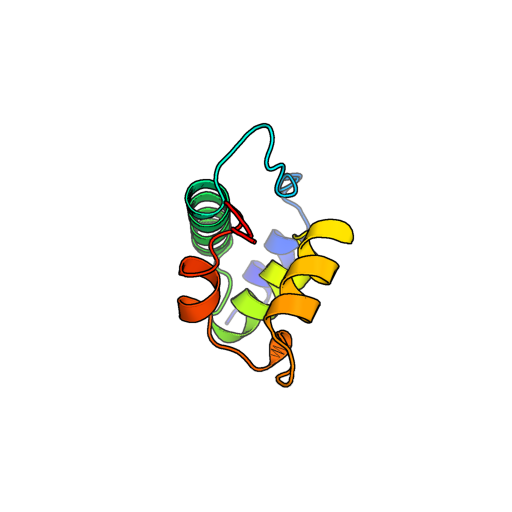1 1.00 66.06 80 TYR A N 1
ATOM 624 C CA . TYR A 1 80 ? -0.685 -9.430 0.203 1.00 66.06 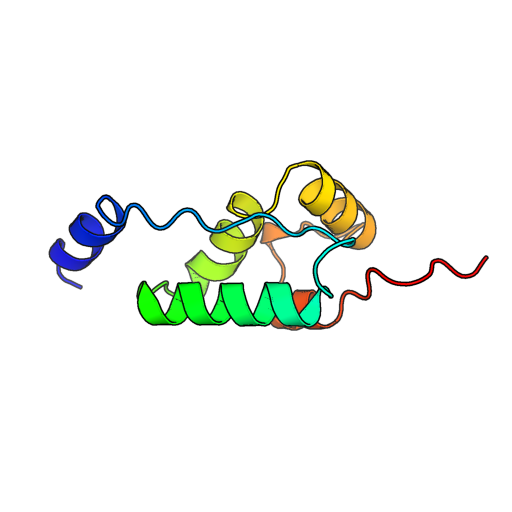80 TYR A CA 1
ATOM 625 C C . TYR A 1 80 ? 0.645 -9.711 0.893 1.00 66.06 80 TYR A C 1
ATOM 627 O O . TYR A 1 80 ? 1.673 -9.676 0.231 1.00 66.06 80 TYR A O 1
ATOM 635 N N . ARG A 1 81 ? 0.643 -10.126 2.166 1.00 63.84 81 ARG A N 1
ATOM 636 C CA . ARG A 1 81 ? 1.870 -10.501 2.896 1.00 63.84 81 ARG A CA 1
ATOM 637 C C . ARG A 1 81 ? 2.663 -11.634 2.227 1.00 63.84 81 ARG A C 1
ATOM 639 O O . ARG A 1 81 ? 3.868 -11.731 2.408 1.00 63.84 81 ARG A O 1
ATOM 646 N N . LYS A 1 82 ? 1.990 -12.502 1.466 1.00 63.34 82 LYS A N 1
ATOM 647 C CA . LYS A 1 82 ? 2.598 -13.686 0.836 1.00 63.34 82 LYS A CA 1
ATOM 648 C C . LYS A 1 82 ? 3.068 -13.447 -0.596 1.00 63.34 82 LYS A C 1
ATOM 650 O O . LYS A 1 82 ? 3.497 -14.396 -1.247 1.00 63.34 82 LYS A O 1
ATOM 655 N N . ILE A 1 83 ? 2.941 -12.226 -1.113 1.00 65.88 83 ILE A N 1
ATOM 656 C CA . ILE A 1 83 ? 3.383 -11.933 -2.472 1.00 65.88 83 ILE A CA 1
ATOM 657 C C . ILE A 1 83 ? 4.896 -11.790 -2.449 1.00 65.88 83 ILE A C 1
ATOM 659 O O . ILE A 1 83 ? 5.432 -10.849 -1.875 1.00 65.88 83 ILE A O 1
ATOM 663 N N . ASN A 1 84 ? 5.574 -12.753 -3.064 1.00 58.38 84 ASN A N 1
ATOM 664 C CA . ASN A 1 84 ? 7.009 -12.690 -3.246 1.00 58.38 84 ASN A CA 1
ATOM 665 C C . ASN A 1 84 ? 7.287 -11.995 -4.582 1.00 58.38 84 ASN A C 1
ATOM 667 O O . ASN A 1 84 ? 6.960 -12.527 -5.641 1.00 58.38 84 ASN A O 1
ATOM 671 N N . PHE A 1 85 ? 7.833 -10.782 -4.526 1.00 61.16 85 PHE A N 1
ATOM 672 C CA . PHE A 1 85 ? 8.246 -10.025 -5.713 1.00 61.16 85 PHE A CA 1
ATOM 673 C C . PHE A 1 85 ? 9.640 -10.458 -6.217 1.00 61.16 85 PHE A C 1
ATOM 675 O O . PHE A 1 85 ? 10.105 -9.962 -7.241 1.00 61.16 85 PHE A O 1
ATOM 682 N N . GLY A 1 86 ? 10.287 -11.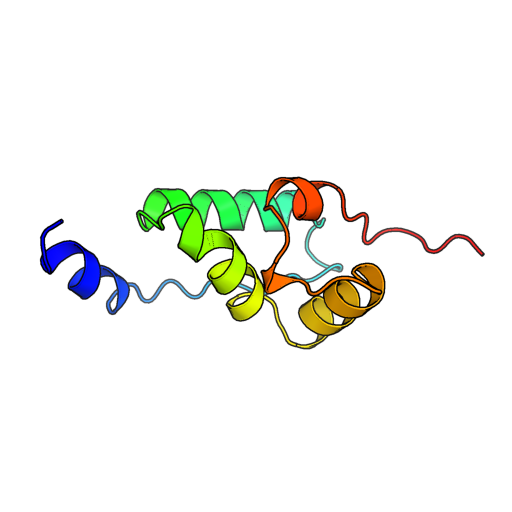402 -5.520 1.00 45.19 86 GLY A N 1
ATOM 683 C CA . GLY A 1 86 ? 11.571 -11.996 -5.880 1.00 45.19 86 GLY A CA 1
ATOM 684 C C . GLY A 1 86 ? 11.421 -13.300 -6.666 1.00 45.19 86 GLY A C 1
ATOM 685 O O . GLY A 1 86 ? 10.793 -14.243 -6.192 1.00 45.19 86 GLY A O 1
ATOM 686 N N . THR A 1 87 ? 12.045 -13.299 -7.849 1.00 39.91 87 THR A N 1
ATOM 687 C CA . THR A 1 87 ? 12.306 -14.402 -8.793 1.00 39.91 87 THR A CA 1
ATOM 688 C C . THR A 1 87 ? 11.083 -15.107 -9.385 1.00 39.91 87 THR A C 1
ATOM 690 O O . THR A 1 87 ? 10.581 -16.096 -8.859 1.00 39.91 87 THR A O 1
ATOM 693 N N . PHE A 1 88 ? 10.689 -14.658 -10.582 1.00 45.25 88 PHE A N 1
ATOM 694 C CA . PHE A 1 88 ? 10.256 -15.599 -11.614 1.00 45.25 88 PHE A CA 1
ATOM 695 C C . PHE A 1 88 ? 11.489 -16.436 -11.976 1.00 45.25 88 PHE A C 1
ATOM 697 O O . PHE A 1 88 ? 12.289 -16.016 -12.810 1.00 45.25 88 PHE A O 1
ATOM 704 N N . GLU A 1 89 ? 11.706 -17.558 -11.291 1.00 32.94 89 GLU A N 1
ATOM 705 C CA . GLU A 1 89 ? 12.547 -18.593 -11.884 1.00 32.94 89 GLU A CA 1
ATOM 706 C C . GLU A 1 89 ? 11.790 -19.163 -13.086 1.00 32.94 89 GLU A C 1
ATOM 708 O O . GLU A 1 89 ? 10.600 -19.478 -13.003 1.00 32.94 89 GLU A O 1
ATOM 713 N N . SER A 1 90 ? 12.490 -19.147 -14.218 1.00 35.94 90 SER A N 1
ATOM 714 C CA . SER A 1 90 ? 12.104 -19.696 -15.518 1.00 35.94 90 SER A CA 1
ATOM 715 C C . SER A 1 90 ? 11.724 -21.167 -15.456 1.00 35.94 90 SER A C 1
ATOM 717 O O . SER A 1 90 ? 12.461 -21.901 -14.760 1.00 35.94 90 SER A O 1
#

Organism: Argiope bruennichi (NCBI:txid94029)